Protein AF-A0A967HN21-F1 (afdb_monomer_lite)

pLDDT: mean 94.87, std 5.85, range [62.38, 98.25]

Radius of gyration: 11.74 Å; chains: 1; bounding box: 22×25×31 Å

Foldseek 3Di:
DDDPVVVVVLVVQCVVCQVVLVLVSVLVNDDQQDWDDDPPDDIQGGSVSVSVVSD

Sequence (55 aa):
MADPDEVRAVTDTWLVAWNAGDTATLESLVAEDVVLLQPDGPVLEGRDAVLDMIA

Secondary structure (DSSP, 8-state):
---HHHHHHHHHHHHHHHHHT-HHHHHHHS-TT-EEE-SSSPEEESHHHHHHTT-

Structure (mmCIF, N/CA/C/O backbone):
data_AF-A0A967HN21-F1
#
_entry.id   AF-A0A967HN21-F1
#
loop_
_atom_site.group_PDB
_atom_site.id
_atom_site.type_symbol
_atom_site.label_atom_id
_atom_site.label_alt_id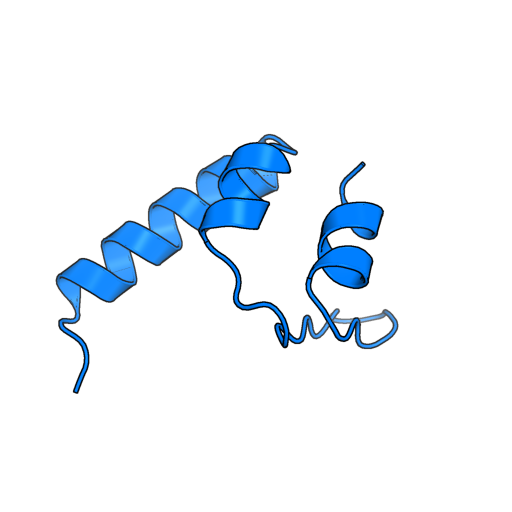
_atom_site.label_comp_id
_atom_site.label_asym_id
_atom_site.label_entity_id
_atom_site.label_seq_id
_atom_site.pdbx_PDB_ins_code
_atom_site.Cartn_x
_atom_site.Cartn_y
_atom_site.Cartn_z
_atom_site.occupancy
_atom_site.B_iso_or_equiv
_atom_site.auth_seq_id
_atom_site.auth_comp_id
_atom_site.auth_asym_id
_atom_site.auth_atom_id
_atom_site.pdbx_PDB_model_num
ATOM 1 N N . MET A 1 1 ? 4.732 -17.313 -17.039 1.00 62.38 1 MET A N 1
ATOM 2 C CA . MET A 1 1 ? 5.497 -16.779 -15.892 1.00 62.38 1 MET A CA 1
ATOM 3 C C . MET A 1 1 ? 5.651 -15.291 -16.128 1.00 62.38 1 MET A C 1
ATOM 5 O O . MET A 1 1 ? 5.782 -14.932 -17.290 1.00 62.38 1 MET A O 1
ATOM 9 N N . ALA A 1 2 ? 5.540 -14.463 -15.090 1.00 79.00 2 ALA A N 1
ATOM 10 C CA . ALA A 1 2 ? 5.726 -13.018 -15.233 1.00 79.00 2 ALA A CA 1
ATOM 11 C C . ALA A 1 2 ? 7.185 -12.696 -15.595 1.00 79.00 2 ALA A C 1
ATOM 13 O O . ALA A 1 2 ? 8.087 -13.450 -15.215 1.00 79.00 2 ALA A O 1
ATOM 14 N N . ASP A 1 3 ? 7.398 -11.608 -16.331 1.00 94.56 3 ASP A N 1
ATOM 15 C CA . ASP A 1 3 ? 8.730 -11.108 -16.660 1.00 94.56 3 ASP A CA 1
ATOM 16 C C . ASP A 1 3 ? 9.410 -10.554 -15.384 1.00 94.56 3 ASP A C 1
ATOM 18 O O . ASP A 1 3 ? 8.797 -9.759 -14.662 1.00 94.56 3 ASP A O 1
ATOM 22 N N . PRO A 1 4 ? 10.650 -10.966 -15.050 1.00 94.56 4 PRO A N 1
ATOM 23 C CA . PRO A 1 4 ? 11.368 -10.452 -13.884 1.00 94.56 4 PRO A CA 1
ATOM 24 C C . PRO A 1 4 ? 11.525 -8.926 -13.850 1.00 94.56 4 PRO A C 1
ATOM 26 O O . PRO A 1 4 ? 11.524 -8.344 -12.762 1.00 94.56 4 PRO A O 1
ATOM 29 N N . ASP A 1 5 ? 11.661 -8.281 -15.009 1.00 96.19 5 ASP A N 1
ATOM 30 C CA . ASP A 1 5 ? 11.824 -6.830 -15.090 1.00 96.19 5 ASP A CA 1
ATOM 31 C C . ASP A 1 5 ? 10.493 -6.110 -14.836 1.00 96.19 5 ASP A C 1
ATOM 33 O O . ASP A 1 5 ? 10.470 -5.089 -14.144 1.00 96.19 5 ASP A O 1
ATOM 37 N N . GLU A 1 6 ? 9.370 -6.685 -15.279 1.00 93.88 6 GLU A N 1
ATOM 38 C CA . GLU A 1 6 ? 8.029 -6.180 -14.954 1.00 93.88 6 GLU A CA 1
ATOM 39 C C . GLU A 1 6 ? 7.746 -6.272 -13.449 1.00 93.88 6 GLU A C 1
ATOM 41 O O . GLU A 1 6 ? 7.285 -5.305 -12.841 1.00 93.88 6 GLU A O 1
ATOM 46 N N . VAL A 1 7 ? 8.083 -7.402 -12.813 1.00 95.06 7 VAL A N 1
ATOM 47 C CA . VAL A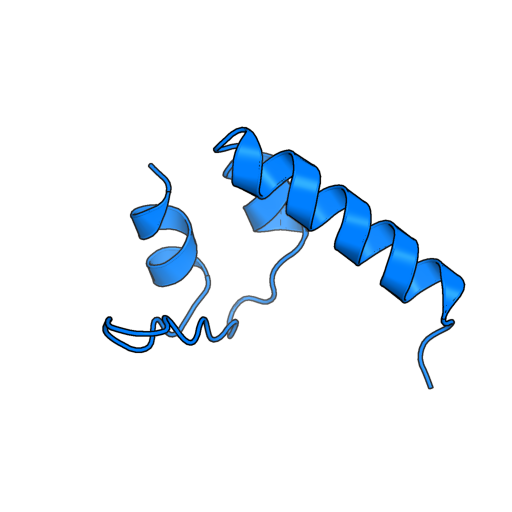 1 7 ? 7.911 -7.575 -11.359 1.00 95.06 7 VAL A CA 1
ATOM 48 C C . VAL A 1 7 ? 8.752 -6.561 -10.582 1.00 95.06 7 VAL A C 1
ATOM 50 O O . VAL A 1 7 ? 8.273 -5.983 -9.601 1.00 95.06 7 VAL A O 1
ATOM 53 N N . ARG A 1 8 ? 9.996 -6.311 -11.014 1.00 96.12 8 ARG A N 1
ATOM 54 C CA . ARG A 1 8 ? 10.866 -5.312 -10.381 1.00 96.12 8 ARG A CA 1
ATOM 55 C C . ARG A 1 8 ? 10.285 -3.903 -10.512 1.00 96.12 8 ARG A C 1
ATOM 57 O O . ARG A 1 8 ? 10.199 -3.209 -9.505 1.00 96.12 8 ARG A O 1
ATOM 64 N N . ALA A 1 9 ? 9.819 -3.514 -11.697 1.00 96.19 9 ALA A N 1
ATOM 65 C CA . ALA A 1 9 ? 9.227 -2.194 -11.920 1.00 96.19 9 ALA A CA 1
ATOM 66 C C . ALA A 1 9 ? 7.983 -1.945 -11.044 1.00 96.19 9 ALA A C 1
ATOM 68 O O . ALA A 1 9 ? 7.839 -0.873 -10.448 1.00 96.19 9 ALA A O 1
ATOM 69 N N . VAL A 1 10 ? 7.106 -2.947 -10.915 1.00 96.06 10 VAL A N 1
ATOM 70 C CA . VAL A 1 10 ? 5.940 -2.877 -10.017 1.00 96.06 10 VAL A CA 1
ATOM 71 C C . VAL A 1 10 ? 6.381 -2.755 -8.557 1.00 96.06 10 VAL A C 1
ATOM 73 O O . VAL A 1 10 ? 5.858 -1.914 -7.828 1.00 96.06 10 VAL A O 1
ATOM 76 N N . THR A 1 11 ? 7.374 -3.544 -8.138 1.00 96.75 11 THR A N 1
ATOM 77 C CA . THR A 1 11 ? 7.883 -3.530 -6.756 1.00 96.75 11 THR A CA 1
ATOM 78 C C . THR A 1 11 ? 8.500 -2.178 -6.390 1.00 96.75 11 THR A C 1
ATOM 80 O O . THR A 1 11 ? 8.223 -1.650 -5.313 1.00 96.75 11 THR A O 1
ATOM 83 N N . ASP A 1 12 ? 9.289 -1.584 -7.287 1.00 98.19 12 ASP A N 1
ATOM 84 C CA . ASP A 1 12 ? 9.910 -0.276 -7.062 1.00 98.19 12 ASP A CA 1
ATOM 85 C C . ASP A 1 12 ? 8.848 0.826 -6.937 1.00 98.19 12 ASP A C 1
ATOM 87 O O . ASP A 1 12 ? 8.919 1.668 -6.040 1.00 98.19 12 ASP A O 1
ATOM 91 N N . THR A 1 13 ? 7.814 0.782 -7.783 1.00 98.06 13 THR A N 1
ATOM 92 C CA . THR A 1 13 ? 6.692 1.733 -7.726 1.00 98.06 13 THR A CA 1
ATOM 93 C C . THR A 1 13 ? 5.915 1.589 -6.415 1.00 98.06 13 THR A C 1
ATOM 95 O O . THR A 1 13 ? 5.616 2.588 -5.759 1.00 98.06 13 THR A O 1
ATOM 98 N N . TRP A 1 14 ? 5.647 0.350 -5.991 1.00 97.19 14 TRP A N 1
ATOM 99 C CA . TRP A 1 14 ? 4.975 0.057 -4.725 1.00 97.19 14 TRP A CA 1
ATOM 100 C C . TRP A 1 14 ? 5.759 0.597 -3.522 1.00 97.19 14 TRP A C 1
ATOM 102 O O . TRP A 1 14 ? 5.176 1.261 -2.668 1.00 97.19 14 TRP A O 1
ATOM 112 N N . LEU A 1 15 ? 7.081 0.391 -3.478 1.00 97.69 15 LEU A N 1
ATOM 113 C CA . LEU A 1 15 ? 7.936 0.883 -2.390 1.00 97.69 15 LEU A CA 1
ATOM 114 C C . LEU A 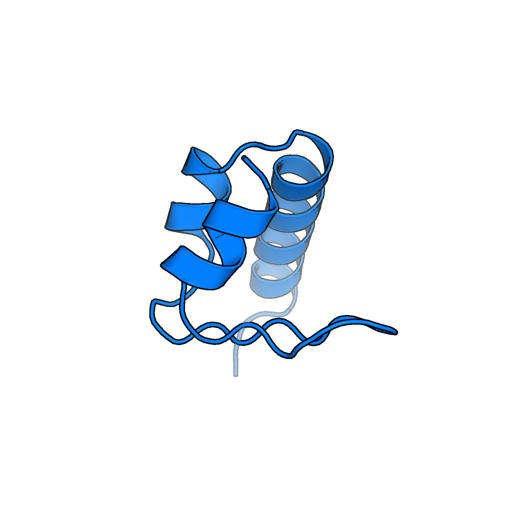1 15 ? 7.916 2.411 -2.277 1.00 97.69 15 LEU A C 1
ATOM 116 O O . LEU A 1 15 ? 7.864 2.953 -1.172 1.00 97.69 15 LEU A O 1
ATOM 120 N N . VAL A 1 16 ? 7.977 3.113 -3.410 1.00 98.25 16 VAL A N 1
ATOM 121 C CA . VAL A 1 16 ? 7.935 4.581 -3.439 1.00 98.25 16 VAL A CA 1
ATOM 122 C C . VAL A 1 16 ? 6.584 5.085 -2.931 1.00 98.25 16 VAL A C 1
ATOM 124 O O . VAL A 1 16 ? 6.555 5.945 -2.051 1.00 98.25 16 VAL A O 1
ATOM 127 N N . ALA A 1 17 ? 5.484 4.522 -3.434 1.00 98.00 17 ALA A N 1
ATOM 128 C CA . ALA A 1 17 ? 4.134 4.921 -3.048 1.00 98.00 17 ALA A CA 1
ATOM 129 C C . ALA A 1 17 ? 3.844 4.631 -1.566 1.00 98.00 17 ALA A C 1
ATOM 131 O O . ALA A 1 17 ? 3.338 5.499 -0.858 1.00 98.00 17 ALA A O 1
ATOM 132 N N . TRP A 1 18 ? 4.249 3.456 -1.072 1.00 96.25 18 TRP A N 1
ATOM 133 C CA . TRP A 1 18 ? 4.123 3.069 0.335 1.00 96.25 18 TRP A CA 1
ATOM 134 C C . TRP A 1 18 ? 4.819 4.060 1.266 1.00 96.25 18 TRP A C 1
ATOM 136 O O . TRP A 1 18 ? 4.213 4.579 2.200 1.00 96.25 18 TRP A O 1
ATOM 146 N N . ASN A 1 19 ? 6.086 4.373 0.986 1.00 96.38 19 ASN A N 1
ATOM 147 C CA . ASN A 1 19 ? 6.862 5.295 1.815 1.00 96.38 19 ASN A CA 1
ATOM 148 C C . ASN A 1 19 ? 6.333 6.737 1.765 1.00 96.38 19 ASN A C 1
ATOM 150 O O . ASN A 1 19 ? 6.559 7.500 2.703 1.00 96.38 19 ASN A O 1
ATOM 154 N N . ALA A 1 20 ? 5.657 7.117 0.679 1.00 97.19 20 ALA A N 1
ATOM 155 C CA . ALA A 1 20 ? 5.042 8.430 0.520 1.00 97.19 20 ALA A CA 1
ATOM 156 C C . ALA A 1 20 ? 3.617 8.520 1.098 1.00 97.19 20 ALA A C 1
ATOM 158 O O . ALA A 1 20 ? 3.065 9.618 1.138 1.00 97.19 20 ALA A O 1
ATOM 159 N N . GLY A 1 21 ? 3.015 7.400 1.516 1.00 97.06 21 GLY A N 1
ATOM 160 C CA . GLY A 1 21 ? 1.595 7.346 1.874 1.00 97.06 21 GLY A CA 1
ATOM 161 C C . GLY A 1 21 ? 0.658 7.620 0.689 1.00 97.06 21 GLY A C 1
ATOM 162 O O . GLY A 1 21 ? -0.459 8.091 0.881 1.00 97.06 21 GLY A O 1
ATOM 163 N N . ASP A 1 22 ? 1.108 7.372 -0.545 1.00 97.88 22 ASP A N 1
ATOM 164 C CA . ASP A 1 22 ? 0.344 7.634 -1.769 1.00 97.88 22 ASP A CA 1
ATOM 165 C C . ASP A 1 22 ? -0.673 6.514 -2.026 1.00 97.88 22 ASP A C 1
ATOM 167 O O . ASP A 1 22 ? -0.451 5.586 -2.813 1.00 97.88 22 ASP A O 1
ATOM 171 N N . THR A 1 23 ? -1.804 6.595 -1.327 1.00 96.75 23 THR A N 1
ATOM 172 C CA . THR A 1 23 ? -2.889 5.611 -1.417 1.00 96.75 23 THR A CA 1
ATOM 173 C C . THR A 1 23 ? -3.503 5.527 -2.812 1.00 96.75 23 THR A C 1
ATOM 175 O O . THR A 1 23 ? -3.905 4.439 -3.212 1.00 96.75 23 THR A O 1
ATOM 178 N N . ALA A 1 24 ? -3.503 6.614 -3.591 1.00 96.75 24 ALA A N 1
ATOM 179 C CA . ALA A 1 24 ? -4.023 6.621 -4.958 1.00 96.75 24 ALA A CA 1
ATOM 180 C C . ALA A 1 24 ? -3.160 5.768 -5.899 1.00 96.75 24 ALA A C 1
ATOM 182 O O . ALA A 1 24 ? -3.680 4.958 -6.670 1.00 96.75 24 ALA A O 1
ATOM 183 N N . THR A 1 25 ? -1.831 5.896 -5.813 1.00 97.38 25 THR A N 1
ATOM 184 C CA . THR A 1 25 ? -0.930 5.017 -6.569 1.00 97.38 25 THR A CA 1
ATOM 185 C C . THR A 1 25 ? -1.061 3.572 -6.090 1.00 97.38 25 THR A C 1
ATOM 187 O O . THR A 1 25 ? -1.166 2.664 -6.916 1.00 97.38 25 THR A O 1
ATOM 190 N N . LEU A 1 26 ? -1.118 3.335 -4.776 1.00 97.19 26 LEU A N 1
ATOM 191 C CA . LEU A 1 26 ? -1.255 1.984 -4.221 1.00 97.19 26 LEU A CA 1
ATOM 192 C C . LEU A 1 26 ? -2.554 1.290 -4.654 1.00 97.19 26 LEU A C 1
ATOM 194 O O . LEU A 1 26 ? -2.507 0.108 -4.991 1.00 97.19 26 LEU A O 1
ATOM 198 N N . GLU A 1 27 ? -3.676 2.013 -4.731 1.00 97.12 27 GLU A N 1
ATOM 199 C CA . GLU A 1 27 ? -4.966 1.500 -5.216 1.00 97.12 27 GLU A CA 1
ATOM 200 C C . GLU A 1 27 ? -4.857 0.909 -6.630 1.00 97.12 27 GLU A C 1
ATOM 202 O O . GLU A 1 27 ? -5.458 -0.124 -6.927 1.00 97.12 27 GLU A O 1
ATOM 207 N N . SER A 1 28 ? -4.041 1.530 -7.491 1.00 96.69 28 SER A N 1
ATOM 208 C CA . SER A 1 28 ? -3.814 1.069 -8.866 1.00 96.69 28 SER A CA 1
ATOM 209 C C . SER A 1 28 ? -2.900 -0.160 -8.973 1.00 96.69 28 SER A C 1
ATOM 211 O O . SER A 1 28 ? -2.934 -0.857 -9.987 1.00 96.69 28 SER A O 1
ATOM 213 N N . LEU A 1 29 ? -2.085 -0.426 -7.945 1.00 96.06 29 LEU A N 1
ATOM 214 C CA . LEU A 1 29 ? -1.076 -1.491 -7.945 1.00 96.06 29 LEU A CA 1
ATOM 215 C C . LEU A 1 29 ? -1.565 -2.784 -7.290 1.00 96.06 29 LEU A C 1
ATOM 217 O O . LEU A 1 29 ? -1.124 -3.867 -7.677 1.00 96.06 29 LEU A O 1
ATOM 221 N N . VAL A 1 30 ? -2.433 -2.692 -6.280 1.00 95.56 30 VAL A N 1
ATOM 222 C CA . VAL A 1 30 ? -2.860 -3.859 -5.498 1.00 95.56 30 VAL A CA 1
ATOM 223 C C . VAL A 1 30 ? -4.144 -4.472 -6.049 1.00 95.56 30 VAL A C 1
ATOM 225 O O . VAL A 1 30 ? -5.078 -3.777 -6.455 1.00 95.56 30 VAL A O 1
ATOM 228 N N . ALA A 1 31 ? -4.221 -5.801 -6.038 1.00 97.19 31 ALA A N 1
ATOM 229 C CA . ALA A 1 31 ? -5.452 -6.512 -6.361 1.00 97.19 31 ALA A CA 1
ATOM 230 C C . ALA A 1 31 ? -6.555 -6.207 -5.329 1.00 97.19 31 ALA A C 1
ATOM 232 O O . ALA A 1 31 ? -6.272 -5.778 -4.210 1.00 97.19 31 ALA A O 1
ATOM 233 N N . GLU A 1 32 ? -7.816 -6.412 -5.710 1.00 97.81 32 GLU A N 1
ATOM 234 C CA . GLU A 1 32 ? -8.962 -6.229 -4.805 1.00 97.81 32 GLU A CA 1
ATOM 235 C C . GLU A 1 32 ? -8.868 -7.153 -3.577 1.00 97.81 32 GLU A C 1
ATOM 237 O O . GLU A 1 32 ? -9.203 -6.740 -2.471 1.00 97.81 32 GLU A O 1
ATOM 242 N N . ASP A 1 33 ? -8.323 -8.358 -3.758 1.00 98.06 33 ASP A N 1
ATOM 243 C CA . ASP A 1 33 ? -8.138 -9.419 -2.762 1.00 98.06 33 ASP A CA 1
ATOM 244 C C . ASP A 1 33 ? -6.721 -9.462 -2.157 1.00 98.06 33 ASP A C 1
ATOM 246 O O . ASP A 1 33 ? -6.265 -10.505 -1.685 1.00 98.06 33 ASP A O 1
ATOM 250 N N . VAL A 1 34 ? -5.997 -8.336 -2.168 1.00 97.62 34 VAL A N 1
ATOM 251 C CA . VAL A 1 34 ? -4.655 -8.247 -1.573 1.00 97.62 34 VAL A CA 1
ATOM 252 C C . VAL A 1 34 ? -4.663 -8.661 -0.096 1.00 97.62 34 VAL A C 1
ATOM 254 O O . VAL A 1 34 ? -5.565 -8.311 0.664 1.00 97.62 34 VAL A O 1
ATOM 257 N N . VAL A 1 35 ? -3.622 -9.385 0.319 1.00 97.81 35 VAL A N 1
ATOM 258 C CA . VAL A 1 35 ? -3.392 -9.765 1.717 1.00 97.81 35 VAL A CA 1
ATOM 259 C C . VAL A 1 35 ? -2.078 -9.158 2.189 1.00 97.81 35 VAL A C 1
ATOM 261 O O . VAL A 1 35 ? -1.025 -9.425 1.605 1.00 97.81 35 VAL A O 1
ATOM 264 N N . LEU A 1 36 ? -2.126 -8.368 3.262 1.00 96.00 36 LEU A N 1
ATOM 265 C CA . LEU A 1 36 ? -0.940 -7.824 3.919 1.00 96.00 36 LEU A CA 1
ATOM 266 C C . LEU A 1 36 ? -0.677 -8.566 5.232 1.00 96.00 36 LEU A C 1
ATOM 268 O O . LEU A 1 36 ? -1.478 -8.522 6.167 1.00 96.00 36 LEU A O 1
ATOM 272 N N . LEU A 1 37 ? 0.484 -9.219 5.306 1.00 96.44 37 LEU A N 1
ATOM 273 C CA . LEU A 1 37 ? 0.978 -9.875 6.514 1.00 96.44 37 LEU A CA 1
ATOM 274 C C . LEU A 1 37 ? 1.895 -8.920 7.272 1.00 96.44 37 LEU A C 1
ATOM 276 O O . LEU A 1 37 ? 3.042 -8.694 6.884 1.00 96.44 37 LEU A O 1
ATOM 280 N N . GLN A 1 38 ? 1.381 -8.360 8.358 1.00 91.44 38 GLN A N 1
ATOM 281 C CA . GLN A 1 38 ? 2.171 -7.524 9.248 1.00 91.44 38 GLN A CA 1
ATOM 282 C C . GLN A 1 38 ? 3.046 -8.401 10.161 1.00 91.44 38 GLN A C 1
ATOM 284 O O . GLN A 1 38 ? 2.591 -9.464 10.581 1.00 91.44 38 GLN A O 1
ATOM 289 N N . PRO A 1 39 ? 4.276 -7.976 10.510 1.00 91.81 39 PRO A N 1
ATOM 290 C CA . PRO A 1 39 ? 5.140 -8.749 11.406 1.00 91.81 39 PRO A CA 1
ATOM 291 C C . PRO A 1 39 ? 4.520 -9.013 12.786 1.00 91.81 39 PRO A C 1
ATOM 293 O O . PRO A 1 39 ? 4.577 -10.139 13.270 1.00 91.81 39 PRO A O 1
ATOM 29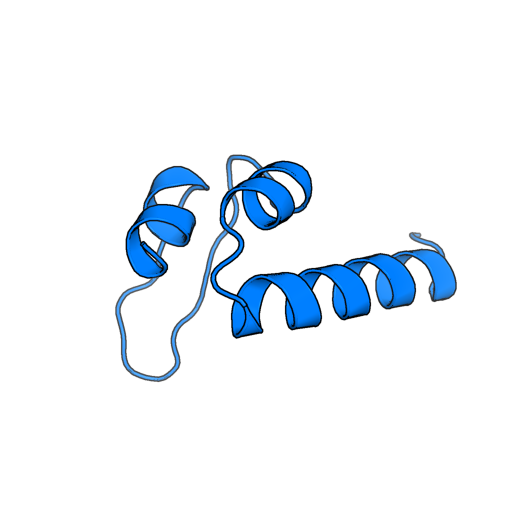6 N N . ASP A 1 40 ? 3.899 -7.990 13.383 1.00 93.88 40 ASP A N 1
ATOM 297 C CA . ASP A 1 40 ? 3.368 -8.017 14.757 1.00 93.88 40 ASP A CA 1
ATOM 298 C C . ASP A 1 40 ? 1.891 -7.577 14.840 1.00 93.88 40 ASP A C 1
ATOM 300 O O . ASP A 1 40 ? 1.393 -7.221 15.909 1.00 93.88 40 ASP A O 1
ATOM 304 N N . GLY A 1 41 ? 1.188 -7.551 13.706 1.00 89.88 41 GLY A N 1
ATOM 305 C CA . GLY A 1 41 ? -0.165 -7.007 13.601 1.00 89.88 41 GLY A CA 1
ATOM 306 C C . GLY A 1 41 ? -1.169 -7.977 12.978 1.00 89.88 41 GLY A C 1
ATOM 307 O O . GLY A 1 41 ? -0.807 -9.100 12.613 1.00 89.88 41 GLY A O 1
ATOM 308 N N . PRO A 1 42 ? -2.451 -7.582 12.892 1.00 94.62 42 PRO A N 1
ATOM 309 C CA . PRO A 1 42 ? -3.458 -8.390 12.223 1.00 94.62 42 PRO A CA 1
ATOM 310 C C . PRO A 1 42 ? -3.117 -8.587 10.742 1.00 94.62 42 PRO A C 1
ATOM 312 O O . PRO A 1 42 ? -2.484 -7.749 10.099 1.00 94.62 42 PRO A O 1
ATOM 315 N N . VAL A 1 43 ? -3.591 -9.700 10.187 1.00 97.12 43 VAL A N 1
ATOM 316 C CA . VAL A 1 43 ? -3.660 -9.865 8.735 1.00 97.12 43 VAL A CA 1
ATOM 317 C C . VAL A 1 43 ? -4.719 -8.902 8.210 1.00 97.12 43 VAL A C 1
ATOM 319 O O . VAL A 1 43 ? -5.840 -8.889 8.721 1.00 97.12 43 VAL A O 1
ATOM 322 N N . LEU A 1 44 ? -4.356 -8.099 7.212 1.00 97.69 44 LEU A N 1
ATOM 323 C CA . LEU A 1 44 ? -5.305 -7.247 6.502 1.00 97.69 44 LEU A CA 1
ATOM 324 C C . LEU A 1 44 ? -5.676 -7.932 5.193 1.00 97.69 44 LEU A C 1
ATOM 326 O O . LEU A 1 44 ? -4.795 -8.287 4.408 1.00 97.69 44 LEU A O 1
ATOM 330 N N . GLU A 1 45 ? -6.972 -8.124 4.983 1.00 98.00 45 GLU A N 1
ATOM 331 C CA . GLU A 1 45 ? -7.528 -8.762 3.794 1.00 98.00 45 GLU A CA 1
ATOM 332 C C . GLU A 1 45 ? -8.380 -7.753 3.028 1.00 98.00 45 GLU A C 1
ATOM 334 O O . GLU A 1 45 ? -9.264 -7.110 3.596 1.00 98.00 45 GLU A O 1
ATOM 339 N N . GLY A 1 46 ? -8.121 -7.648 1.729 1.00 97.88 46 GLY A N 1
ATOM 340 C CA . GLY A 1 46 ? -8.814 -6.739 0.832 1.00 97.88 46 GLY A CA 1
ATOM 341 C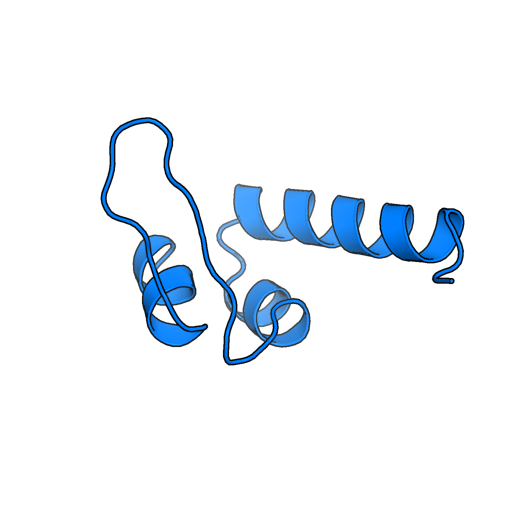 C . GLY A 1 46 ? -8.131 -5.378 0.709 1.00 97.88 46 GLY A C 1
ATOM 342 O O . GLY A 1 46 ? -7.496 -4.873 1.639 1.00 97.88 46 GLY A O 1
ATOM 343 N N . ARG A 1 47 ? -8.282 -4.773 -0.472 1.00 97.38 47 ARG A N 1
ATOM 344 C CA . ARG A 1 47 ? -7.680 -3.479 -0.815 1.00 97.38 47 ARG A CA 1
ATOM 345 C C . ARG A 1 47 ? -8.030 -2.386 0.192 1.00 97.38 47 ARG A C 1
ATOM 347 O O . ARG A 1 47 ? -7.122 -1.706 0.660 1.00 97.38 47 ARG A O 1
ATOM 354 N N . ASP A 1 48 ? -9.305 -2.253 0.547 1.00 97.12 48 ASP A N 1
ATOM 355 C CA . ASP A 1 48 ? -9.771 -1.202 1.458 1.00 97.12 48 ASP A CA 1
ATOM 356 C C . ASP A 1 48 ? -9.082 -1.305 2.825 1.00 97.12 48 ASP A C 1
ATOM 358 O O . ASP A 1 48 ? -8.505 -0.331 3.298 1.00 97.12 48 ASP A O 1
ATOM 362 N N . ALA A 1 49 ? -9.014 -2.510 3.406 1.00 96.69 49 ALA A N 1
ATOM 363 C CA . ALA A 1 49 ? -8.352 -2.731 4.692 1.00 96.69 49 ALA A CA 1
ATOM 364 C C . ALA A 1 49 ? -6.856 -2.376 4.655 1.00 96.69 49 ALA A C 1
ATOM 366 O O . ALA A 1 49 ? -6.315 -1.873 5.640 1.00 96.69 49 ALA A O 1
ATOM 367 N N . VAL A 1 50 ? -6.180 -2.634 3.529 1.00 95.94 50 VAL A N 1
ATOM 368 C CA . VAL A 1 50 ? -4.765 -2.284 3.342 1.00 95.94 50 VAL A CA 1
ATOM 369 C C . VAL A 1 50 ? -4.572 -0.776 3.171 1.00 95.94 50 VAL A C 1
ATOM 371 O O . VAL A 1 50 ? -3.640 -0.226 3.754 1.00 95.94 50 VAL A O 1
ATOM 374 N N . LEU A 1 51 ? -5.422 -0.099 2.395 1.00 95.75 51 LEU A N 1
ATOM 375 C CA . LEU A 1 51 ? -5.296 1.342 2.146 1.00 95.75 51 LEU A CA 1
ATOM 376 C C . LEU A 1 51 ? -5.699 2.185 3.364 1.00 95.75 51 LEU A C 1
ATOM 378 O O . LEU A 1 51 ? -5.023 3.171 3.656 1.00 95.75 51 LEU A O 1
ATOM 382 N N . ASP A 1 52 ? -6.714 1.761 4.121 1.00 95.44 52 ASP A N 1
ATOM 383 C CA . ASP A 1 52 ? -7.151 2.413 5.366 1.00 95.44 52 ASP A CA 1
ATOM 384 C C . ASP A 1 52 ? -6.058 2.421 6.447 1.00 95.44 52 ASP A C 1
ATOM 386 O O . ASP A 1 52 ? -6.067 3.261 7.341 1.00 95.44 52 ASP A O 1
ATOM 390 N N . MET A 1 53 ? -5.092 1.501 6.372 1.00 92.25 53 MET A N 1
ATOM 391 C CA . MET A 1 53 ? -3.945 1.451 7.284 1.00 92.25 53 MET A CA 1
ATOM 392 C C . MET A 1 53 ? -2.938 2.592 7.044 1.00 92.25 53 MET A C 1
ATOM 394 O O . ME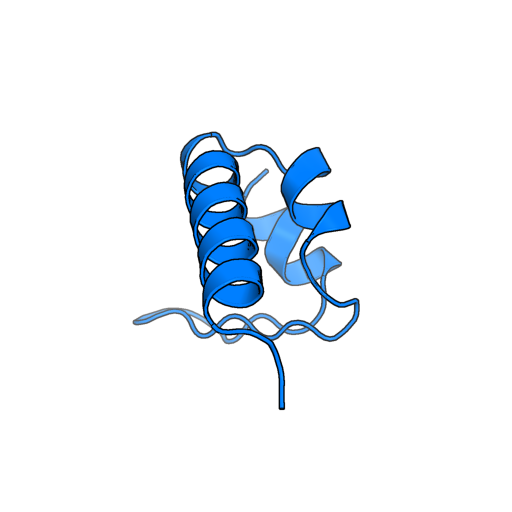T A 1 53 ? -2.118 2.886 7.914 1.00 92.25 53 MET A O 1
ATOM 398 N N . ILE A 1 54 ? -2.938 3.170 5.841 1.00 89.88 54 ILE A N 1
ATOM 399 C CA . ILE A 1 54 ? -1.923 4.123 5.368 1.00 89.88 54 ILE A CA 1
ATOM 400 C C . ILE A 1 54 ? -2.407 5.575 5.509 1.00 89.88 54 ILE A C 1
ATOM 402 O O . ILE A 1 54 ? -1.575 6.472 5.655 1.00 89.88 54 ILE A O 1
ATOM 406 N N . ALA A 1 55 ? -3.724 5.793 5.449 1.00 77.94 55 ALA A N 1
ATOM 407 C CA . ALA A 1 55 ? -4.378 7.097 5.596 1.00 77.94 55 ALA A CA 1
ATOM 408 C C . ALA A 1 55 ? -4.354 7.621 7.044 1.00 77.94 55 ALA A C 1
ATOM 410 O O . ALA A 1 55 ? -4.225 8.858 7.206 1.00 77.94 55 ALA A O 1
#